Protein 7KUW (pdb70)

Structure (mmCIF, N/CA/C/O backbone):
data_7KUW
#
_entry.id   7KUW
#
_cell.length_a   52.267
_cell.length_b   52.267
_cell.length_c   47.352
_cell.angle_alpha   90.000
_cell.angle_beta   90.000
_cell.angle_gamma   90.000
#
_symmetry.space_group_name_H-M   'P 43 21 2'
#
loop_
_atom_site.group_PDB
_atom_site.id
_atom_site.type_symbol
_atom_site.label_atom_id
_atom_site.label_alt_id
_atom_site.label_comp_id
_atom_site.label_asym_id
_atom_site.label_entity_id
_atom_site.label_seq_id
_atom_site.pdbx_PDB_ins_code
_atom_site.Cartn_x
_atom_site.Cartn_y
_atom_site.Cartn_z
_atom_site.occupancy
_atom_site.B_iso_or_equiv
_atom_site.auth_seq_id
_atom_site.auth_comp_id
_atom_site.auth_asym_id
_atom_site.auth_atom_id
_atom_site.pdbx_PDB_model_num
ATOM 1 N N . ASP A 1 1 ? 22.44118 22.35283 43.28832 1.000 81.25789 1 ASP A N 1
ATOM 2 C CA . ASP A 1 1 ? 21.22062 23.13639 43.43152 1.000 83.75963 1 ASP A CA 1
ATOM 3 C C . ASP A 1 1 ? 20.15893 22.67596 42.43444 1.000 83.48133 1 ASP A C 1
ATOM 4 O O . ASP A 1 1 ? 20.46783 22.37371 41.28321 1.000 83.55580 1 ASP A O 1
ATOM 9 N N . GLU A 1 2 ? 18.90294 22.63255 42.88506 1.000 84.60074 2 GLU A N 1
ATOM 10 C CA . GLU A 1 2 ? 17.82373 22.11304 42.05050 1.000 82.79731 2 GLU A CA 1
ATOM 11 C C . GLU A 1 2 ? 17.34040 23.14923 41.04046 1.000 79.36751 2 GLU A C 1
ATOM 12 O O . GLU A 1 2 ? 17.16113 22.83489 39.85869 1.000 75.41541 2 GLU A O 1
ATOM 18 N N . ARG A 1 3 ? 17.12276 24.38998 41.48524 1.000 79.32746 3 ARG A N 1
ATOM 19 C CA . ARG A 1 3 ? 16.57697 25.41016 40.59584 1.000 79.41683 3 ARG A CA 1
ATOM 20 C C . ARG A 1 3 ? 17.56406 25.83772 39.51843 1.000 76.38749 3 ARG A C 1
ATOM 21 O O . ARG A 1 3 ? 17.13696 26.30104 38.45606 1.000 76.71070 3 ARG A O 1
ATOM 29 N N . GLU A 1 4 ? 18.86715 25.68875 39.75736 1.000 74.49513 4 GLU A N 1
ATOM 30 C CA . GLU A 1 4 ? 19.83807 26.05509 38.73275 1.000 75.07915 4 GLU A CA 1
ATOM 31 C C . GLU A 1 4 ? 19.95827 24.97631 37.66362 1.000 72.90426 4 GLU A C 1
ATOM 32 O O . GLU A 1 4 ? 20.13862 25.29088 36.48185 1.000 65.59349 4 GLU A O 1
ATOM 38 N N . ILE A 1 5 ? 19.86463 23.70323 38.05414 1.000 70.83844 5 ILE A N 1
ATOM 39 C CA . ILE A 1 5 ? 19.81873 22.63600 37.05893 1.000 64.24414 5 ILE A CA 1
ATOM 40 C C . ILE A 1 5 ? 18.55793 22.76042 36.21714 1.000 61.44864 5 ILE A C 1
ATOM 41 O O . ILE A 1 5 ? 18.58795 22.58180 34.99286 1.000 57.24329 5 ILE A O 1
ATOM 46 N N . ALA A 1 6 ? 17.43139 23.08741 36.85539 1.000 65.46345 6 ALA A N 1
ATOM 47 C CA . ALA A 1 6 ? 16.18451 23.25918 36.11917 1.000 60.74300 6 ALA A CA 1
ATOM 48 C C . ALA A 1 6 ? 16.27921 24.41837 35.13419 1.000 62.31173 6 ALA A C 1
ATOM 49 O O . ALA A 1 6 ? 15.81757 24.30936 33.99245 1.000 57.78180 6 ALA A O 1
ATOM 51 N N . ARG A 1 7 ? 16.87711 25.53697 35.55697 1.000 58.62513 7 ARG A N 1
ATOM 52 C CA . ARG A 1 7 ? 17.06251 26.66383 34.64671 1.000 58.16737 7 ARG A CA 1
ATOM 53 C C . ARG A 1 7 ? 17.99451 26.29948 33.49730 1.000 58.49075 7 ARG A C 1
ATOM 54 O O . ARG A 1 7 ? 17.78522 26.73097 32.35721 1.000 53.41498 7 ARG A O 1
ATOM 62 N N . LYS A 1 8 ? 19.03429 25.51229 33.77900 1.000 58.06480 8 LYS A N 1
ATOM 63 C CA . LYS A 1 8 ? 19.99385 25.15176 32.74066 1.000 55.18759 8 LYS A CA 1
ATOM 64 C C . LYS A 1 8 ? 19.40595 24.12727 31.77929 1.000 55.83138 8 LYS A C 1
ATOM 65 O O . LYS A 1 8 ? 19.54234 24.26006 30.55698 1.000 54.59873 8 LYS A O 1
ATOM 71 N N . VAL A 1 9 ? 18.74780 23.09551 32.31414 1.000 52.04467 9 VAL A N 1
ATOM 72 C CA . VAL A 1 9 ? 18.17547 22.05527 31.46513 1.000 51.80286 9 VAL A CA 1
ATOM 73 C C . VAL A 1 9 ? 17.08649 22.63494 30.57263 1.000 54.53447 9 VAL A C 1
ATOM 74 O O . VAL A 1 9 ? 16.98188 22.28752 29.39105 1.000 55.43644 9 VAL A O 1
ATOM 78 N N . ALA A 1 10 ? 16.26483 23.53165 31.12045 1.000 51.60724 10 ALA A N 1
ATOM 79 C CA . ALA A 1 10 ? 15.20175 24.13296 30.32312 1.000 54.18127 10 ALA A CA 1
ATOM 80 C C . ALA A 1 10 ? 15.77013 25.01147 29.21573 1.000 54.86305 10 ALA A C 1
ATOM 81 O O . ALA A 1 10 ? 15.23275 25.03976 28.10241 1.000 50.98461 10 ALA A O 1
ATOM 83 N N . SER A 1 11 ? 16.85816 25.73141 29.49809 1.000 56.55024 11 SER A N 1
ATOM 84 C CA . SER A 1 11 ? 17.47838 26.56943 28.47644 1.000 54.13225 11 SER A CA 1
ATOM 85 C C . SER A 1 11 ? 18.04966 25.72088 27.34722 1.000 55.25205 11 SER A C 1
ATOM 86 O O . SER A 1 11 ? 17.83799 26.01447 26.16503 1.000 54.27367 11 SER A O 1
ATOM 89 N N . GLU A 1 12 ? 18.77992 24.65824 27.69661 1.000 57.96272 12 GLU A N 1
ATOM 90 C CA . GLU A 1 12 ? 19.28500 23.74034 26.68143 1.000 54.96369 12 GLU A CA 1
ATOM 91 C C . GLU A 1 12 ? 18.14987 23.02665 25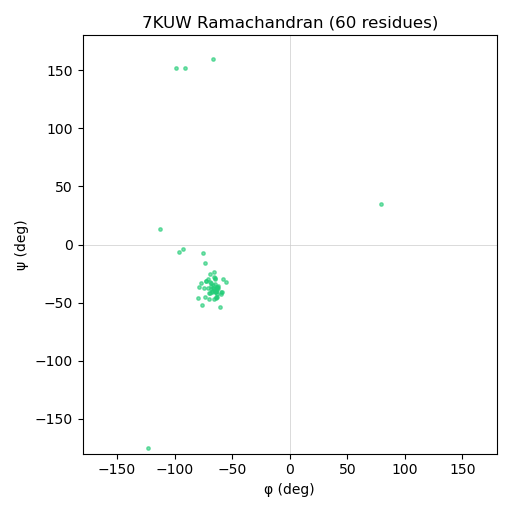.96107 1.000 56.31259 12 GLU A C 1
ATOM 92 O O . GLU A 1 12 ? 18.29021 22.66502 24.78715 1.000 57.16022 12 GLU A O 1
ATOM 98 N N . LEU A 1 13 ? 17.02369 22.81268 26.64612 1.000 55.82402 13 LEU A N 1
ATOM 99 C CA . LEU A 1 13 ? 15.86861 22.20108 25.99839 1.000 51.66366 13 LEU A CA 1
ATOM 100 C C . LEU A 1 13 ? 15.32444 23.09905 24.89475 1.000 56.70998 13 LEU A C 1
ATOM 101 O O . LEU A 1 13 ? 14.96557 22.61790 23.81330 1.000 56.86784 13 LEU A O 1
ATOM 106 N N . GLN A 1 14 ? 15.26550 24.41094 25.14384 1.000 55.03897 14 GLN A N 1
ATOM 107 C CA . GLN A 1 14 ? 14.76763 25.33443 24.12822 1.000 57.25189 14 GLN A CA 1
ATOM 108 C C . GLN A 1 14 ? 15.72244 25.42833 22.94340 1.000 56.91933 14 GLN A C 1
ATOM 109 O O . GLN A 1 14 ? 15.28180 25.51335 21.79121 1.000 55.88281 14 GLN A O 1
ATOM 115 N N . LYS A 1 15 ? 17.03247 25.41517 23.20285 1.000 56.53728 15 LYS A N 1
ATOM 116 C CA . LYS A 1 15 ? 17.99938 25.48748 22.11066 1.000 60.20170 15 LYS A CA 1
ATOM 117 C C . LYS A 1 15 ? 18.00508 24.19921 21.29717 1.000 58.31143 15 LYS A C 1
ATOM 118 O O . LYS A 1 15 ? 17.97186 24.23311 20.06148 1.000 63.36498 15 LYS A O 1
ATOM 124 N N . PHE A 1 16 ? 18.04565 23.04870 21.97406 1.000 55.95711 16 PHE A N 1
ATOM 125 C CA . PHE A 1 16 ? 18.06138 21.77498 21.26150 1.000 59.68660 16 PHE A CA 1
ATOM 126 C C . PHE A 1 16 ? 16.76714 21.54495 20.49290 1.000 59.45623 16 PHE A C 1
ATOM 127 O O . PHE A 1 16 ? 16.77114 20.85840 19.46558 1.000 62.0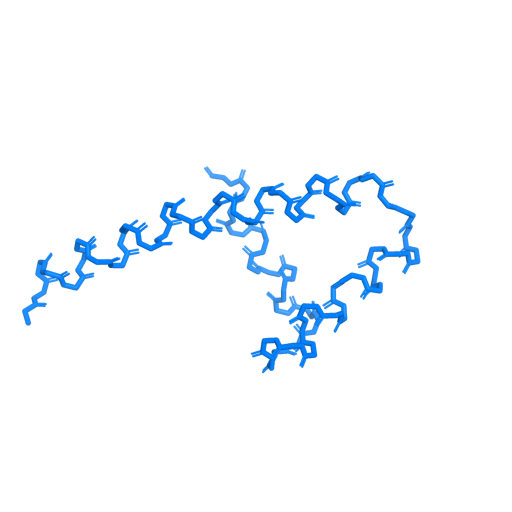9261 16 PHE A O 1
ATOM 135 N N . SER A 1 17 ? 15.65455 22.10763 20.96989 1.000 59.84824 17 SER A N 1
ATOM 136 C CA . SER A 1 17 ? 14.39335 21.96890 20.24860 1.000 60.63950 17 SER A CA 1
ATOM 137 C C . SER A 1 17 ? 14.46977 22.63112 18.87913 1.000 62.71057 17 SER A C 1
ATOM 138 O O . SER A 1 17 ? 13.89291 22.13089 17.90652 1.000 63.10345 17 SER A O 1
ATOM 141 N N . GLU A 1 18 ? 15.17701 23.76119 18.78484 1.000 60.31146 18 GLU A N 1
ATOM 142 C CA . GLU A 1 18 ? 15.36538 24.41867 17.49491 1.000 63.18208 18 GLU A CA 1
ATOM 143 C C . GLU A 1 18 ? 16.07969 23.50526 16.50538 1.000 64.07260 18 GLU A C 1
ATOM 144 O O . GLU A 1 18 ? 15.70186 23.43237 15.32949 1.000 62.45551 18 GLU A O 1
ATOM 150 N N . TRP A 1 19 ? 17.11208 22.79329 16.96498 1.000 65.72638 19 TRP A N 1
ATOM 151 C CA . TRP A 1 19 ? 17.87257 21.93538 16.06200 1.000 62.91827 19 TRP A CA 1
ATOM 152 C C . TRP A 1 19 ? 17.09551 20.68545 15.67579 1.000 56.36849 19 TRP A C 1
ATOM 153 O O . TRP A 1 19 ? 17.26667 20.17467 14.56466 1.000 58.91695 19 TRP A O 1
ATOM 164 N N . VAL A 1 20 ? 16.24774 20.17567 16.56831 1.000 58.07864 20 VAL A N 1
ATOM 165 C CA . VAL A 1 20 ? 15.38907 19.05573 16.19573 1.000 62.30220 20 VAL A CA 1
ATOM 166 C C . VAL A 1 20 ? 14.41848 19.47692 15.10059 1.000 61.51256 20 VAL A C 1
ATOM 167 O O . VAL A 1 20 ? 14.16048 18.72018 14.15679 1.000 58.69619 20 VAL A O 1
ATOM 171 N N . LYS A 1 21 ? 13.87826 20.69409 15.20133 1.000 62.55161 21 LYS A N 1
ATOM 172 C CA . LYS A 1 21 ? 12.95074 21.17571 14.18379 1.000 58.52847 21 LYS A CA 1
ATOM 173 C C . LYS A 1 21 ? 13.64962 21.35242 12.84176 1.000 61.24009 21 LYS A C 1
ATOM 174 O O . LYS A 1 21 ? 13.07159 21.04838 11.79238 1.000 62.41064 21 LYS A O 1
ATOM 180 N N . LYS A 1 22 ? 14.89364 21.83694 12.85267 1.000 61.80075 22 LYS A N 1
ATOM 181 C CA . LYS A 1 22 ? 15.64189 21.95057 11.60612 1.000 61.31108 22 LYS A CA 1
ATOM 182 C C . LYS A 1 22 ? 15.96919 20.57914 11.03503 1.000 59.54411 22 LYS A C 1
ATOM 183 O O . LYS A 1 22 ? 15.89412 20.37655 9.81846 1.000 62.70144 22 LYS A O 1
ATOM 189 N N . LEU A 1 23 ? 16.33567 19.62531 11.89371 1.000 56.65326 23 LEU A N 1
ATOM 190 C CA . LEU A 1 23 ? 16.55421 18.26287 11.42249 1.000 58.95762 23 LEU A CA 1
ATOM 191 C C . LEU A 1 23 ? 15.25675 17.64889 10.91227 1.000 58.90955 23 LEU A C 1
ATOM 192 O O . LEU A 1 23 ? 15.26836 16.85462 9.96541 1.000 57.86376 23 LEU A O 1
ATOM 197 N N . LYS A 1 24 ? 14.12705 18.01154 11.52820 1.000 58.76173 24 LYS A N 1
ATOM 198 C CA . LYS A 1 24 ? 12.82573 17.54872 11.05122 1.000 61.58869 24 LYS A CA 1
ATOM 199 C C . LYS A 1 24 ? 12.53177 18.07995 9.65508 1.000 63.08659 24 LYS A C 1
ATOM 200 O O . LYS A 1 24 ? 12.06902 17.33875 8.77964 1.000 60.44773 24 LYS A O 1
ATOM 206 N N . GLU A 1 25 ? 12.77927 19.37385 9.43274 1.000 62.60171 25 GLU A N 1
ATOM 207 C CA . GLU A 1 25 ? 12.53624 19.95802 8.11807 1.000 64.09454 25 GLU A CA 1
ATOM 208 C C . GLU A 1 25 ? 13.42514 19.32042 7.05764 1.000 57.07917 25 GLU A C 1
ATOM 209 O O . GLU A 1 25 ? 12.99633 19.12435 5.91494 1.000 61.37900 25 GLU A O 1
ATOM 215 N N . VAL A 1 26 ? 14.66831 18.98999 7.41530 1.000 56.65808 26 VAL A N 1
ATOM 216 C CA . VAL A 1 26 ? 15.53380 18.28848 6.47302 1.000 54.08817 26 VAL A CA 1
ATOM 217 C C . VAL A 1 26 ? 15.02033 16.8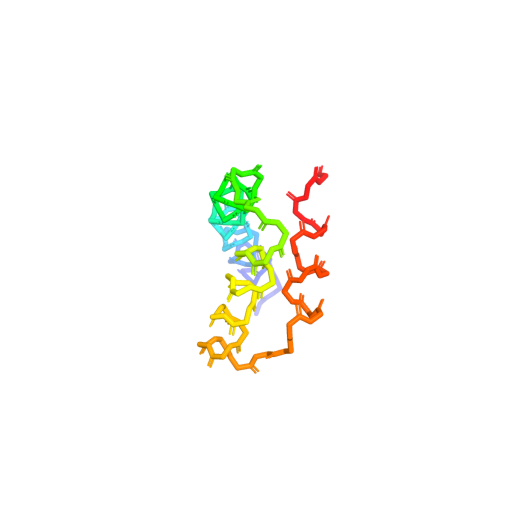7667 6.22866 1.000 53.71321 26 VAL A C 1
ATOM 218 O O . VAL A 1 26 ? 15.11285 16.35878 5.10890 1.000 52.40404 26 VAL A O 1
ATOM 222 N N . ILE A 1 27 ? 14.46017 16.23560 7.25385 1.000 53.15236 27 ILE A N 1
ATOM 223 C CA . ILE A 1 27 ? 13.95103 14.87939 7.08477 1.000 54.79128 27 ILE A CA 1
ATOM 224 C C . ILE A 1 27 ? 12.64651 14.88411 6.29420 1.000 52.50262 27 ILE A C 1
ATOM 225 O O . ILE A 1 27 ? 12.41348 14.00459 5.45792 1.000 50.02438 27 ILE A O 1
ATOM 230 N N . LYS A 1 28 ? 11.78875 15.88290 6.52224 1.000 50.39259 28 LYS A N 1
ATOM 231 C CA . LYS A 1 28 ? 10.51370 15.94717 5.81256 1.000 52.92992 28 LYS A CA 1
ATOM 232 C C . LYS A 1 28 ? 10.70598 16.17477 4.31828 1.000 51.06268 28 LYS A C 1
ATOM 233 O O . LYS A 1 28 ? 9.82722 15.82596 3.52170 1.000 54.40874 28 LYS A O 1
ATOM 239 N N . LYS A 1 29 ? 11.83825 16.74924 3.91914 1.000 53.51129 29 LYS A N 1
ATOM 240 C CA . LYS A 1 29 ? 12.13734 16.98148 2.51339 1.000 54.95340 29 LYS A CA 1
ATOM 241 C C . LYS A 1 29 ? 12.92789 15.84636 1.87629 1.000 49.11199 29 LYS A C 1
ATOM 242 O O . LYS A 1 29 ? 13.18112 15.89137 0.66728 1.000 49.64117 29 LYS A O 1
ATOM 248 N N . ALA A 1 30 ? 13.31832 14.83745 2.64815 1.000 44.50456 30 ALA A N 1
ATOM 249 C CA . ALA A 1 30 ? 14.15995 13.76083 2.15149 1.000 46.44599 30 ALA A CA 1
ATOM 250 C C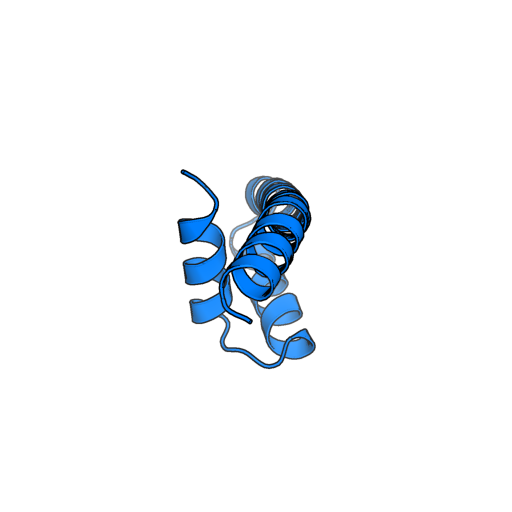 . ALA A 1 30 ? 13.32447 12.53729 1.79340 1.000 47.83818 30 ALA A C 1
ATOM 251 O O . ALA A 1 30 ? 12.25105 12.30567 2.35538 1.000 45.67371 30 ALA A O 1
ATOM 253 N N . SER A 1 31 ? 13.83111 11.76122 0.83549 1.000 49.40883 31 SER A N 1
ATOM 254 C CA . SER A 1 31 ? 13.23033 10.48833 0.47734 1.000 48.20064 31 SER A CA 1
ATOM 255 C C . SER A 1 31 ? 13.35844 9.50309 1.63399 1.000 53.57893 31 SER A C 1
ATOM 256 O O . SER A 1 31 ? 14.21040 9.67111 2.51069 1.000 53.71030 31 SER A O 1
ATOM 259 N N . PRO A 1 32 ? 12.52419 8.45876 1.65974 1.000 54.91414 32 PRO A N 1
ATOM 260 C CA . PRO A 1 32 ? 12.63291 7.46529 2.74031 1.000 52.77646 32 PRO A CA 1
ATOM 261 C C . PRO A 1 32 ? 14.02010 6.85806 2.87950 1.000 55.30619 32 PRO A C 1
ATOM 262 O O . PRO A 1 32 ? 14.43304 6.52915 3.99979 1.000 57.22337 32 PRO A O 1
ATOM 266 N N . GLU A 1 33 ? 14.76285 6.71277 1.78010 1.000 50.06099 33 GLU A N 1
ATOM 267 C CA . GLU A 1 33 ? 16.12914 6.21283 1.88802 1.000 53.88004 33 GLU A CA 1
ATOM 268 C C . GLU A 1 33 ? 17.03882 7.24262 2.54584 1.000 57.86438 33 GLU A C 1
ATOM 269 O O . GLU A 1 33 ? 17.87502 6.89250 3.38767 1.000 50.50946 33 GLU A O 1
ATOM 275 N N . GLN A 1 34 ? 16.88242 8.51952 2.18446 1.000 57.85365 34 GLN A N 1
ATOM 276 C CA . GLN A 1 34 ? 17.70144 9.56480 2.78879 1.000 50.16234 34 GLN A CA 1
ATOM 277 C C . GLN A 1 34 ? 17.31207 9.82157 4.23868 1.000 51.66472 34 GLN A C 1
ATOM 278 O O . GLN A 1 34 ? 18.16289 10.20940 5.04713 1.000 49.08864 34 GLN A O 1
ATOM 284 N N . GLN A 1 35 ? 16.04157 9.61497 4.58712 1.000 50.61206 35 GLN A N 1
ATOM 285 C CA . GLN A 1 35 ? 15.62003 9.79425 5.97231 1.000 50.17759 35 GLN A CA 1
ATOM 286 C C . GLN A 1 35 ? 16.31304 8.79410 6.88284 1.000 51.71990 35 GLN A C 1
ATOM 287 O O . GLN A 1 35 ? 16.81447 9.15262 7.95483 1.000 53.55916 35 GLN A O 1
ATOM 293 N N . THR A 1 36 ? 16.34516 7.52676 6.47202 1.000 51.82440 36 THR A N 1
ATOM 294 C CA . THR A 1 36 ? 17.11811 6.53514 7.20575 1.000 51.48061 36 THR A CA 1
ATOM 295 C C . THR A 1 36 ? 18.58914 6.92727 7.26419 1.000 54.64758 36 THR A C 1
ATOM 296 O O . THR A 1 36 ? 19.23455 6.79412 8.31021 1.000 50.54104 36 THR A O 1
ATOM 300 N N . LYS A 1 37 ? 19.12422 7.44150 6.15381 1.000 52.44610 37 LYS A N 1
ATOM 301 C CA . LYS A 1 37 ? 20.53203 7.82454 6.09949 1.000 53.13057 37 LYS A CA 1
ATOM 302 C C . LYS A 1 37 ? 20.83610 8.94890 7.08317 1.000 55.67178 37 LYS A C 1
ATOM 303 O O . LYS A 1 37 ? 21.83646 8.90067 7.80811 1.000 55.28418 37 LYS A O 1
ATOM 309 N N . ILE A 1 38 ? 19.97672 9.97008 7.12630 1.000 53.96902 38 ILE A N 1
ATOM 310 C CA . ILE A 1 38 ? 20.20398 11.10040 8.02429 1.000 52.45592 38 ILE A CA 1
ATOM 311 C C . ILE A 1 38 ? 20.12583 10.65415 9.47837 1.000 52.42793 38 ILE A C 1
ATOM 312 O O . ILE A 1 38 ? 20.91550 11.09607 10.32309 1.000 50.05097 38 ILE A O 1
ATOM 317 N N . ALA A 1 39 ? 19.17536 9.77039 9.79577 1.000 54.44499 39 ALA A N 1
ATOM 318 C CA . ALA A 1 39 ? 19.06479 9.26922 11.16095 1.000 49.74357 39 ALA A CA 1
ATOM 319 C C . ALA A 1 39 ? 20.27707 8.43507 11.54706 1.000 51.19946 39 ALA A C 1
ATOM 320 O O . ALA A 1 39 ? 20.63393 8.36783 12.72730 1.000 51.22495 39 ALA A O 1
ATOM 322 N N . GLN A 1 40 ? 20.92241 7.79623 10.57110 1.000 49.01391 40 GLN A N 1
ATOM 323 C CA . GLN A 1 40 ? 22.13389 7.03730 10.85320 1.000 58.40602 40 GLN A CA 1
ATOM 324 C C . GLN A 1 40 ? 23.34746 7.94383 11.03201 1.000 58.73390 40 GLN A C 1
ATOM 325 O O . GLN A 1 40 ? 24.23512 7.62448 11.82768 1.000 58.19186 40 GLN A O 1
ATOM 331 N N . TRP A 1 41 ? 23.40901 9.06638 10.31061 1.000 54.67987 41 TRP A N 1
ATOM 332 C CA . TRP A 1 41 ? 24.47226 10.03969 10.55212 1.000 57.91798 41 TRP A CA 1
ATOM 333 C C . TRP A 1 41 ? 24.40285 10.57056 11.97563 1.000 55.33203 41 TRP A C 1
ATOM 334 O O . TRP A 1 41 ? 25.38983 10.53046 12.71990 1.000 54.40488 41 TRP A O 1
ATOM 345 N N . VAL A 1 42 ? 23.23117 11.07778 12.37607 1.000 49.60234 42 VAL A N 1
ATOM 346 C CA . VAL A 1 42 ? 23.08134 11.65611 13.70795 1.000 54.37270 42 VAL A CA 1
ATOM 347 C C . VAL A 1 42 ? 23.39569 10.62099 14.77857 1.000 56.02962 42 VAL A C 1
ATOM 348 O O . VAL A 1 42 ? 24.05854 10.91846 15.77974 1.000 55.38827 42 VAL A O 1
ATOM 352 N N . ALA A 1 43 ? 22.94386 9.38043 14.57654 1.000 54.58616 43 ALA A N 1
ATOM 353 C CA . ALA A 1 43 ? 23.21524 8.33023 15.55189 1.000 57.24321 43 ALA A CA 1
ATOM 354 C C . ALA A 1 43 ? 24.69773 7.97597 15.59615 1.000 58.94286 43 ALA A C 1
ATOM 355 O O . ALA A 1 43 ? 25.25791 7.76744 16.67844 1.000 60.25269 43 ALA A O 1
ATOM 357 N N . LYS A 1 44 ? 25.35146 7.89887 14.43378 1.000 53.93568 44 LYS A N 1
ATOM 358 C CA . LYS A 1 44 ? 26.77170 7.56034 14.41807 1.000 59.68267 44 LYS A CA 1
ATOM 359 C C . LYS A 1 44 ? 27.62231 8.68198 14.99978 1.000 62.12928 44 LYS A C 1
ATOM 360 O O . LYS A 1 44 ? 28.66076 8.41540 15.61438 1.000 61.72103 44 LYS A O 1
ATOM 366 N N . LEU A 1 45 ? 27.19537 9.93381 14.83258 1.000 56.75076 45 LEU A N 1
ATOM 367 C CA . LEU A 1 45 ? 27.92906 11.05592 15.40889 1.000 56.91296 45 LEU A CA 1
ATOM 368 C C . LEU A 1 45 ? 27.68484 11.16233 16.90840 1.000 57.43241 45 LEU A C 1
ATOM 369 O O . LEU A 1 45 ? 28.63161 11.22354 17.69964 1.000 54.97860 45 LEU A O 1
ATOM 374 N N . ALA A 1 46 ? 26.41501 11.19049 17.31693 1.000 59.97517 46 ALA A N 1
ATOM 375 C CA . ALA A 1 46 ? 26.08129 11.36791 18.72424 1.000 59.70537 46 ALA A CA 1
ATOM 376 C C . ALA A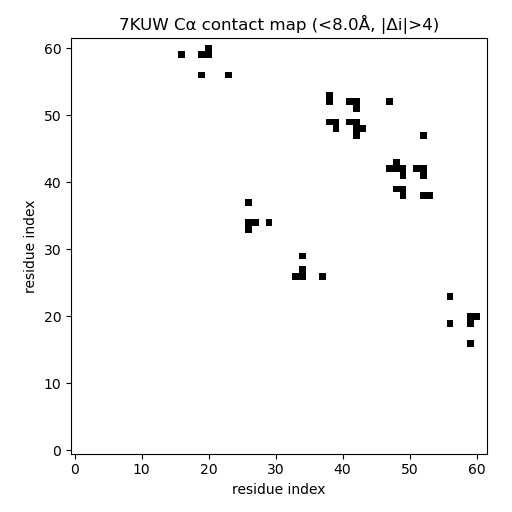 1 46 ? 26.36772 10.12638 19.55429 1.000 59.61633 46 ALA A C 1
ATOM 377 O O . ALA A 1 46 ? 26.40775 10.21827 20.78549 1.000 60.47305 46 ALA A O 1
ATOM 379 N N . GLY A 1 47 ? 26.56275 8.97625 18.91897 1.000 61.18027 47 GLY A N 1
ATOM 380 C CA . GLY A 1 47 ? 26.79318 7.75284 19.66111 1.000 56.63210 47 GLY A CA 1
ATOM 381 C C . GLY A 1 47 ? 25.54034 7.12037 20.22324 1.000 60.94809 47 GLY A C 1
ATOM 382 O O . GLY A 1 47 ? 25.57469 6.54754 21.31788 1.000 65.71141 47 GLY A O 1
ATOM 383 N N . VAL A 1 48 ? 24.42373 7.20818 19.50525 1.000 62.05866 48 VAL A N 1
ATOM 384 C CA . VAL A 1 48 ? 23.17996 6.59147 19.95122 1.000 58.93865 48 VAL A CA 1
ATOM 385 C C . VAL A 1 48 ? 22.68041 5.62742 18.88298 1.000 62.53835 48 VAL A C 1
ATOM 386 O O . VAL A 1 48 ? 23.36118 5.38286 17.88006 1.000 64.12519 48 VAL A O 1
ATOM 390 N N . ARG A 1 49 ? 21.50985 5.06345 19.09801 1.000 65.91636 49 ARG A N 1
ATOM 391 C CA . ARG A 1 49 ? 20.94898 4.18608 18.08473 1.000 67.40982 49 ARG A CA 1
ATOM 392 C C . ARG A 1 49 ? 20.07281 4.98061 17.12144 1.000 68.71380 49 ARG A C 1
ATOM 393 O O . ARG A 1 49 ? 19.51900 6.02084 17.49276 1.000 65.36624 49 ARG A O 1
ATOM 401 N N . PRO A 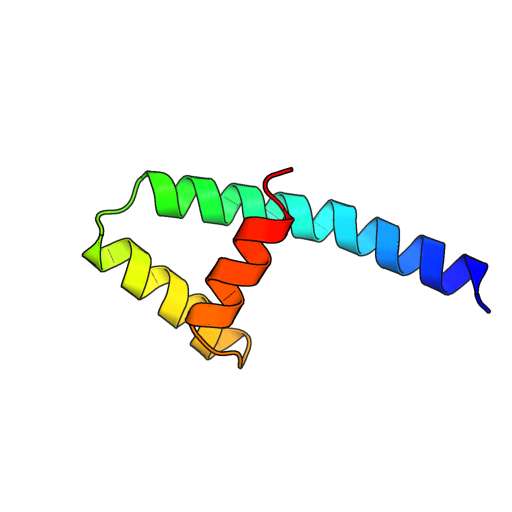1 50 ? 19.94375 4.52543 15.87121 1.000 69.94873 50 PRO A N 1
ATOM 402 C CA . PRO A 1 50 ? 19.05840 5.23319 14.93122 1.000 67.37027 50 PRO A CA 1
ATOM 403 C C . PRO A 1 50 ? 17.62443 5.33534 15.41913 1.000 68.25370 50 PRO A C 1
ATOM 404 O O . PRO A 1 50 ? 16.93390 6.30586 15.08467 1.000 67.73677 50 PRO A O 1
ATOM 408 N N . GLU A 1 51 ? 17.15768 4.36629 16.21148 1.000 70.61036 51 GLU A N 1
ATOM 409 C CA . GLU A 1 51 ? 15.80008 4.43080 16.74140 1.000 71.39180 51 GLU A CA 1
ATOM 410 C C . GLU A 1 51 ? 15.67576 5.48090 17.83701 1.000 69.79328 51 GLU A C 1
ATOM 411 O O . GLU A 1 51 ? 14.61168 6.08956 17.99027 1.000 71.80719 51 GLU A O 1
ATOM 417 N N . ASP A 1 52 ? 16.74498 5.70773 18.60534 1.000 71.46757 52 ASP A N 1
ATOM 418 C CA . ASP A 1 52 ? 16.70054 6.72518 19.65191 1.000 73.96104 52 ASP A CA 1
ATOM 419 C C . ASP A 1 52 ? 16.57514 8.12318 19.06176 1.000 68.22882 52 ASP A C 1
ATOM 420 O O . ASP A 1 52 ? 15.92973 8.99531 19.65382 1.000 67.22947 52 ASP A O 1
ATOM 425 N N . VAL A 1 53 ? 17.20112 8.36267 17.90670 1.000 65.84116 53 VAL A N 1
ATOM 426 C CA . VAL A 1 53 ? 17.09838 9.67140 17.26502 1.000 66.09888 53 VAL A CA 1
ATOM 427 C C . VAL A 1 53 ? 15.65229 9.96206 16.88338 1.000 64.26933 53 VAL A C 1
ATOM 428 O O . VAL A 1 53 ? 15.17902 11.09945 16.99747 1.000 63.41729 53 VAL A O 1
ATOM 432 N N . LYS A 1 54 ? 14.92569 8.93501 16.43972 1.000 67.25191 54 LYS A N 1
ATOM 433 C CA . LYS A 1 54 ? 13.52223 9.12288 16.08955 1.000 67.67050 54 LYS A CA 1
ATOM 434 C C . LYS A 1 54 ? 12.67328 9.35466 17.33371 1.000 66.25355 54 LYS A C 1
ATOM 435 O O . LYS A 1 54 ? 11.74028 10.16592 17.31276 1.000 67.90377 54 LYS A O 1
ATOM 441 N N . LYS A 1 55 ? 12.98475 8.65836 18.43036 1.000 68.28480 55 LYS A N 1
ATOM 442 C CA . LYS A 1 55 ? 12.24228 8.86594 19.66955 1.000 71.84006 55 LYS A CA 1
ATOM 443 C C . LYS A 1 55 ? 12.52213 10.23826 20.26878 1.000 68.18267 55 LYS A C 1
ATOM 444 O O . LYS A 1 55 ? 11.63512 10.83694 20.88737 1.000 69.12375 55 LYS A O 1
ATOM 450 N N . ILE A 1 56 ? 13.73925 10.75319 20.09562 1.000 67.37334 56 ILE A N 1
ATOM 451 C CA . ILE A 1 56 ? 14.03848 12.10758 20.54660 1.000 64.22666 56 ILE A CA 1
ATOM 452 C C . ILE A 1 56 ? 13.29745 13.12998 19.69273 1.000 69.27343 56 ILE A C 1
ATOM 453 O O . ILE A 1 56 ? 12.75615 14.11381 20.21028 1.000 71.21091 56 ILE A O 1
ATOM 458 N N . ILE A 1 57 ? 13.25572 12.91369 18.37430 1.000 62.38397 57 ILE A N 1
ATOM 459 C CA . ILE A 1 57 ? 12.51650 13.80716 17.48472 1.000 66.30379 57 ILE A CA 1
ATOM 460 C C . ILE A 1 57 ? 11.03010 13.79931 17.82671 1.000 69.67499 57 ILE A C 1
ATOM 461 O O . ILE A 1 57 ? 10.35280 14.83152 17.73882 1.000 75.71520 57 ILE A O 1
ATOM 466 N N . LYS A 1 58 ? 10.50148 12.63832 18.22421 1.000 69.43048 58 LYS A N 1
ATOM 467 C CA . LYS A 1 58 ? 9.08633 12.54539 18.57438 1.000 72.77579 58 LYS A CA 1
ATOM 468 C C . LYS A 1 58 ? 8.74945 13.41753 19.77720 1.000 73.01236 58 LYS A C 1
ATOM 469 O O . LYS A 1 58 ? 7.67341 14.02401 19.83077 1.000 80.26664 58 LYS A O 1
ATOM 475 N N . ALA A 1 59 ? 9.65309 13.48765 20.75618 1.000 68.08095 59 ALA A N 1
ATOM 476 C CA . ALA A 1 59 ? 9.39092 14.23275 21.98073 1.000 72.74777 59 ALA A CA 1
ATOM 477 C C . ALA A 1 59 ? 9.48111 15.74269 21.79673 1.000 78.83313 59 ALA A C 1
ATOM 478 O O . ALA A 1 59 ? 9.14045 16.47774 22.72949 1.000 81.06114 59 ALA A O 1
ATOM 480 N N . PHE A 1 60 ? 9.92387 16.22259 20.63320 1.000 77.55021 60 PHE A N 1
ATOM 481 C CA . PHE A 1 60 ? 10.05722 17.65139 20.37206 1.000 79.15508 60 PHE A CA 1
ATOM 482 C C . PHE A 1 60 ? 9.07213 18.15661 19.32577 1.000 88.55068 60 PHE A C 1
ATOM 483 O O . PHE A 1 60 ? 9.23311 19.27524 18.82581 1.000 91.45509 60 PHE A O 1
ATOM 491 N N . ASN A 1 61 ? 8.05957 17.36413 18.98075 1.000 92.41385 61 ASN A N 1
ATOM 492 C CA . ASN A 1 61 ? 7.02051 17.79757 18.05880 1.000 101.68435 61 ASN A CA 1
ATOM 493 C C . ASN A 1 61 ? 5.77860 18.31884 18.76681 1.000 109.95732 61 ASN A C 1
ATOM 494 O O . ASN A 1 61 ? 4.87292 18.82963 18.09851 1.000 114.71498 61 ASN A O 1
ATOM 499 N N . ASP A 1 62 ? 5.71892 18.20648 20.09069 1.000 110.18221 62 ASP A N 1
ATOM 500 C CA . ASP A 1 62 ? 4.58041 18.68379 20.86589 1.000 120.26173 62 ASP A CA 1
ATOM 501 C C . ASP A 1 62 ? 4.99739 19.82468 21.78802 1.000 118.19281 62 ASP A C 1
ATOM 502 O O . ASP A 1 62 ? 4.17639 20.64318 22.20117 1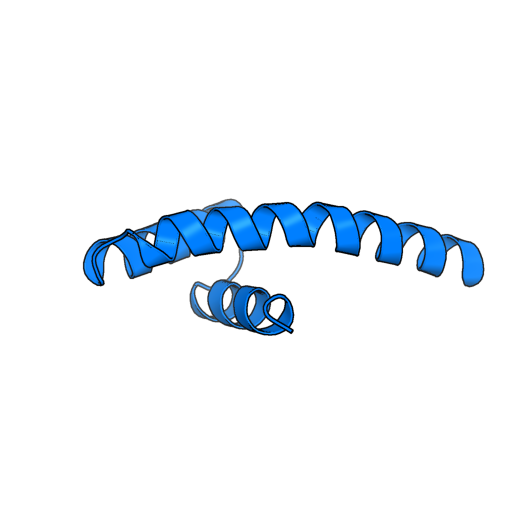.0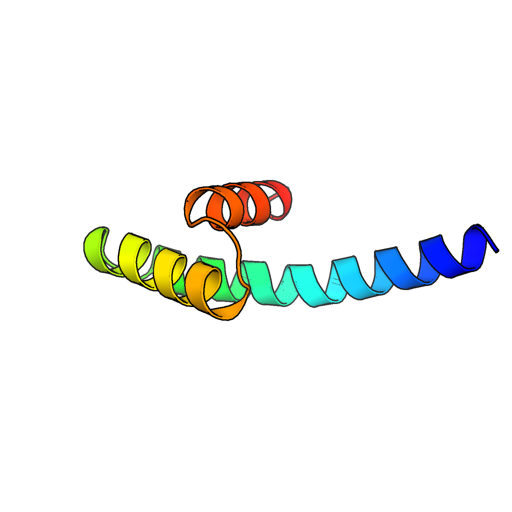00 118.72319 62 ASP A O 1
#

Sequence (62 aa):
DEREIARKVASELQKFSEWVKKLKEVIKKASPEQQTKIAQWVAKLAGVRPEDVKKIIKAFND

Nearest PDB structures (foldseek):
  7kuw-assembly1_A  TM=1.016E+00  e=3.089E-08  synthetic construct
  8kc4-assembly1_A  TM=6.839E-01  e=6.639E+00  synthetic construct

Foldseek 3Di:
DVVVVVVVVVVVVVVVLVVLVVLVVVLVPDDPVVNLVSLVVVCVVVVHDSVVNVVVSVVSPD

B-factor: mean 67.08, std 15.35, range [42.83, 134.76]

Solvent-accessible surface area: 5353 Å² total; per-residue (Å²): 136,157,197,106,110,61,176,119,85,54,55,80,97,141,131,96,14,81,150,5,102,116,40,22,94,81,31,132,181,22,57,106,148,70,54,68,93,13,2,69,126,43,2,164,153,72,67,63,143,45,73,49,7,92,103,70,25,130,77,38,75,190

Secondary structure (DSSP, 8-state):
-HHHHHHHHHHHHHHHHHHHHHHHHHHHTS-HHHHHHHHHHHHHHHTS-HHHHHHHHHTT--

Radius of gyration: 13.49 Å; Cα contacts (8 Å, |Δi|>4): 25; chains: 1; bounding box: 23×22×43 Å